Protein AF-A0A7C3HE68-F1 (afdb_monomer_lite)

Foldseek 3Di:
DDPDDPPPDCDPVNVVLVVVLVCCVVPNDPDPVVDDPVSVVSSVVVVVVVVVVVVVVVPPDD

pLDDT: mean 85.53, std 13.63, range [41.47, 96.12]

Sequence (62 aa):
MAHRCPKTEITAESVAWLDQWAVWRLTGRGSLTDWSAKDLEAMAFLEQEWERMSNEARGPGD

Secondary structure (DSSP, 8-state):
-----------HHHHHHHHHHHHHHHH----GGGS-HHHHHHHHHHHHHHHHHHHHHH-S--

Radius of gyration: 15.52 Å; chains: 1; bounding box: 37×38×34 Å

Structure (mmCIF, N/CA/C/O backbone):
data_AF-A0A7C3HE68-F1
#
_entry.id   AF-A0A7C3HE68-F1
#
loop_
_atom_site.group_PDB
_atom_site.id
_atom_site.type_symbol
_atom_site.label_atom_id
_atom_site.label_alt_id
_atom_site.label_comp_id
_atom_site.label_asym_id
_atom_site.label_entity_id
_atom_site.label_seq_id
_atom_site.pdbx_PDB_ins_code
_atom_site.Cartn_x
_atom_site.Cartn_y
_atom_site.Cartn_z
_atom_site.occupancy
_atom_site.B_iso_or_equiv
_atom_site.auth_seq_id
_atom_site.auth_comp_id
_atom_site.auth_asym_id
_atom_site.auth_atom_id
_atom_site.pdbx_PDB_model_num
ATOM 1 N N . MET A 1 1 ? 29.553 -23.505 -1.835 1.00 41.47 1 MET A N 1
ATOM 2 C CA . MET A 1 1 ? 28.125 -23.429 -1.457 1.00 41.47 1 MET A CA 1
ATOM 3 C C . MET A 1 1 ? 27.629 -22.045 -1.836 1.00 41.47 1 MET A C 1
ATOM 5 O O . MET A 1 1 ? 28.146 -21.076 -1.301 1.00 41.47 1 MET A O 1
ATOM 9 N N . ALA A 1 2 ? 26.738 -21.926 -2.822 1.00 58.56 2 ALA A N 1
ATOM 10 C CA . ALA A 1 2 ? 26.184 -20.627 -3.196 1.00 58.56 2 ALA A CA 1
ATOM 11 C C . ALA A 1 2 ? 25.143 -20.221 -2.143 1.00 58.56 2 ALA A C 1
ATOM 13 O O . ALA A 1 2 ? 24.116 -20.885 -2.013 1.00 58.56 2 ALA A O 1
ATOM 14 N N . HIS A 1 3 ? 25.422 -19.164 -1.377 1.00 57.88 3 HIS A N 1
ATOM 15 C CA . HIS A 1 3 ? 24.429 -18.498 -0.538 1.00 57.88 3 HIS A CA 1
ATOM 16 C C . HIS A 1 3 ? 23.358 -17.908 -1.457 1.00 57.88 3 HIS A C 1
ATOM 18 O O . HIS A 1 3 ? 23.501 -16.805 -1.976 1.00 57.88 3 HIS A O 1
ATOM 24 N N . ARG A 1 4 ? 22.305 -18.678 -1.735 1.00 57.84 4 ARG A N 1
ATOM 25 C CA . ARG A 1 4 ? 21.133 -18.160 -2.435 1.00 57.84 4 ARG A CA 1
ATOM 26 C C . ARG A 1 4 ? 20.467 -17.188 -1.467 1.00 57.84 4 ARG A C 1
ATOM 28 O O . ARG A 1 4 ? 19.960 -17.626 -0.437 1.00 57.84 4 ARG A O 1
ATOM 35 N N . CYS A 1 5 ? 20.519 -15.889 -1.763 1.00 60.44 5 CYS A N 1
ATOM 36 C CA . CYS A 1 5 ? 19.709 -14.905 -1.051 1.00 60.44 5 CYS A CA 1
ATOM 37 C C . CYS A 1 5 ? 18.260 -15.414 -1.043 1.00 60.44 5 CYS A C 1
ATOM 39 O O . CYS A 1 5 ? 17.801 -15.877 -2.098 1.00 60.44 5 CYS A O 1
ATOM 41 N N . PRO A 1 6 ? 17.565 -15.41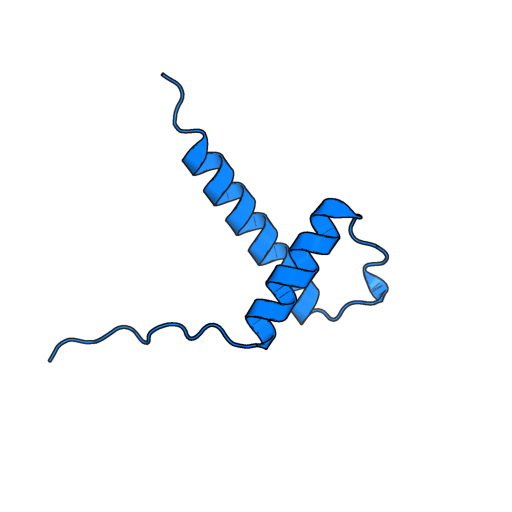5 0.110 1.00 61.47 6 PRO A N 1
ATOM 42 C CA . PRO A 1 6 ? 16.183 -15.858 0.151 1.00 61.47 6 PRO A CA 1
ATOM 43 C C . PRO A 1 6 ? 15.415 -15.041 -0.880 1.00 61.47 6 PRO A C 1
ATOM 45 O O . PRO A 1 6 ? 15.470 -13.812 -0.889 1.00 61.47 6 PRO A O 1
ATOM 48 N N . LYS A 1 7 ? 14.776 -15.748 -1.813 1.00 62.03 7 LYS A N 1
ATOM 49 C CA . LYS A 1 7 ? 13.881 -15.136 -2.785 1.00 62.03 7 LYS A CA 1
ATOM 50 C C . LYS A 1 7 ? 12.782 -14.500 -1.940 1.00 62.03 7 LYS A C 1
ATOM 52 O O . LYS A 1 7 ? 12.074 -15.233 -1.257 1.00 62.03 7 LYS A O 1
ATOM 57 N N . THR A 1 8 ? 12.728 -13.174 -1.886 1.00 69.44 8 THR A N 1
ATOM 58 C CA . THR A 1 8 ? 11.675 -12.463 -1.165 1.00 69.44 8 THR A CA 1
ATOM 59 C C . THR A 1 8 ? 10.355 -12.879 -1.796 1.00 69.44 8 THR A C 1
ATOM 61 O O . THR A 1 8 ? 10.083 -12.596 -2.962 1.00 69.44 8 THR A O 1
ATOM 64 N N . GLU A 1 9 ? 9.595 -13.691 -1.072 1.00 80.88 9 GLU A N 1
ATOM 65 C CA . GLU A 1 9 ? 8.305 -14.172 -1.536 1.00 80.88 9 GLU A CA 1
ATOM 66 C C . GLU A 1 9 ? 7.313 -13.016 -1.443 1.00 80.88 9 GLU A C 1
ATOM 68 O O . GLU A 1 9 ? 7.178 -12.386 -0.394 1.00 80.88 9 GLU A O 1
ATOM 73 N N . ILE A 1 10 ? 6.649 -12.708 -2.557 1.00 84.50 10 ILE A N 1
ATOM 74 C CA . ILE A 1 10 ? 5.554 -11.742 -2.559 1.00 84.50 10 ILE A CA 1
ATOM 75 C C . ILE A 1 10 ? 4.370 -12.434 -1.890 1.00 84.50 10 ILE A C 1
ATOM 77 O O . ILE A 1 10 ? 3.811 -13.385 -2.436 1.00 84.50 10 ILE A O 1
ATOM 81 N N . THR A 1 11 ? 4.014 -11.975 -0.695 1.00 90.19 11 THR A N 1
ATOM 82 C CA . THR A 1 11 ? 2.882 -12.521 0.053 1.00 90.19 11 THR A CA 1
ATOM 83 C C . THR A 1 11 ? 1.571 -11.912 -0.439 1.00 90.19 11 THR A C 1
ATOM 85 O O . THR A 1 11 ? 1.553 -10.843 -1.051 1.00 90.19 11 THR A O 1
ATOM 88 N N . ALA A 1 12 ? 0.450 -12.563 -0.123 1.00 93.12 12 ALA A N 1
ATOM 89 C CA . ALA A 1 12 ? -0.874 -12.000 -0.389 1.00 93.12 12 ALA A CA 1
ATOM 90 C C . ALA A 1 12 ? -1.078 -10.638 0.305 1.00 93.12 12 ALA A C 1
ATOM 92 O O . ALA A 1 12 ? -1.722 -9.758 -0.257 1.00 93.12 12 ALA A O 1
ATOM 93 N N . GLU A 1 13 ? -0.486 -10.444 1.489 1.00 92.12 13 GLU A N 1
ATOM 94 C CA . GLU A 1 13 ? -0.509 -9.162 2.206 1.00 92.12 13 GLU A CA 1
ATOM 95 C C . GLU A 1 13 ? 0.216 -8.068 1.407 1.00 92.12 13 GLU A C 1
ATOM 97 O O . GLU A 1 13 ? -0.317 -6.977 1.224 1.00 92.12 13 GLU A O 1
ATOM 102 N N . SER A 1 14 ? 1.389 -8.376 0.843 1.00 91.38 14 SER A N 1
ATOM 103 C CA . SER A 1 14 ? 2.121 -7.427 -0.002 1.00 91.38 14 SER A CA 1
ATOM 104 C C . SER A 1 14 ? 1.358 -7.059 -1.276 1.00 91.38 14 SER A C 1
ATOM 106 O O . SER A 1 14 ? 1.390 -5.902 -1.685 1.00 91.38 14 SER A O 1
ATOM 108 N N . VAL A 1 15 ? 0.650 -8.014 -1.890 1.00 94.88 15 VAL A N 1
ATOM 109 C CA . VAL A 1 15 ? -0.219 -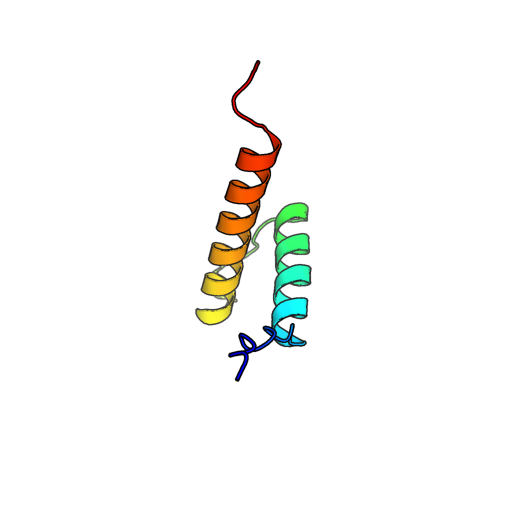7.729 -3.046 1.00 94.88 15 VAL A CA 1
ATOM 110 C C . VAL A 1 15 ? -1.372 -6.810 -2.648 1.00 94.88 15 VAL A C 1
ATOM 112 O O . VAL A 1 15 ? -1.637 -5.839 -3.351 1.00 94.88 15 VAL A O 1
ATOM 115 N N . ALA A 1 16 ? -2.003 -7.053 -1.496 1.00 95.25 16 ALA A N 1
ATOM 116 C CA . ALA A 1 16 ? -3.093 -6.211 -1.012 1.00 95.25 16 ALA A CA 1
ATOM 117 C C . ALA A 1 16 ? -2.649 -4.750 -0.819 1.00 95.25 16 ALA A C 1
ATOM 119 O O . ALA A 1 16 ? -3.366 -3.839 -1.229 1.00 95.25 16 ALA A O 1
ATOM 120 N N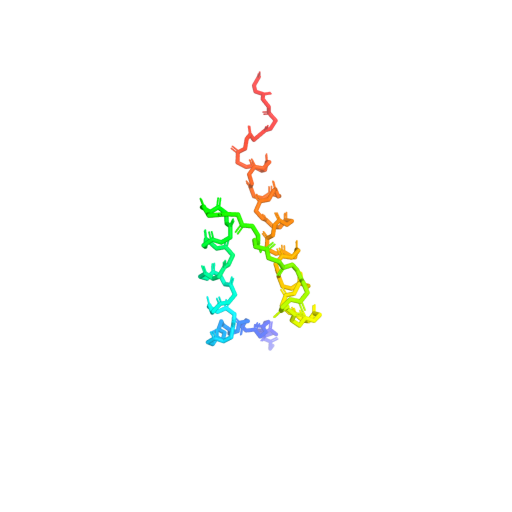 . TRP A 1 17 ? -1.447 -4.509 -0.282 1.00 96.06 17 TRP A N 1
ATOM 121 C CA . TRP A 1 17 ? -0.912 -3.147 -0.183 1.00 96.06 17 TRP A CA 1
ATOM 122 C C . TRP A 1 17 ? -0.637 -2.507 -1.545 1.00 96.06 17 TRP A C 1
ATOM 124 O O . TRP A 1 17 ? -0.879 -1.313 -1.701 1.00 96.06 17 TRP A O 1
ATOM 134 N N . LEU A 1 18 ? -0.173 -3.266 -2.543 1.00 95.44 18 LEU A N 1
ATOM 135 C CA . LEU A 1 18 ? 0.026 -2.734 -3.897 1.00 95.44 18 LEU A CA 1
ATOM 136 C C . LEU A 1 18 ? -1.297 -2.285 -4.527 1.00 95.44 18 LEU A C 1
ATOM 138 O O . LEU A 1 18 ? -1.377 -1.172 -5.050 1.00 95.44 18 LEU A O 1
ATOM 142 N N . ASP A 1 19 ? -2.336 -3.117 -4.433 1.00 95.50 19 ASP A N 1
ATOM 143 C CA . ASP A 1 19 ? -3.671 -2.788 -4.941 1.00 95.50 19 ASP A CA 1
ATOM 144 C C . ASP A 1 19 ? -4.233 -1.554 -4.232 1.00 95.50 19 ASP A C 1
ATOM 146 O O . ASP A 1 19 ? -4.747 -0.622 -4.856 1.00 95.50 19 ASP A O 1
ATOM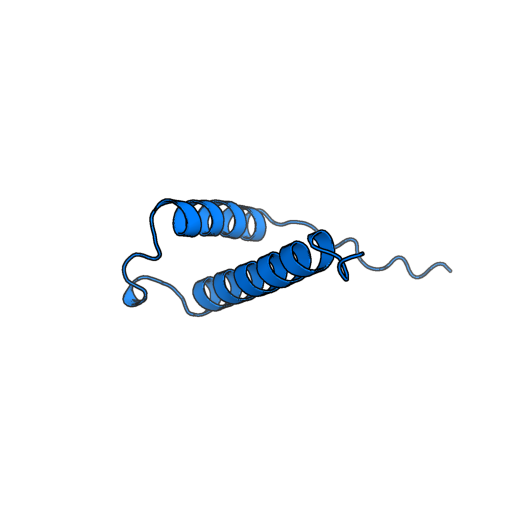 150 N N . GLN A 1 20 ? -4.092 -1.517 -2.910 1.00 93.31 20 GLN A N 1
ATOM 151 C CA . GLN A 1 20 ? -4.623 -0.440 -2.095 1.00 93.31 20 GLN A CA 1
ATOM 152 C C . GLN A 1 20 ? -3.886 0.887 -2.329 1.00 93.31 20 GLN A C 1
ATOM 154 O O . GLN A 1 20 ? -4.528 1.935 -2.439 1.00 93.31 20 GLN A O 1
ATOM 159 N N . TRP A 1 21 ? -2.562 0.849 -2.501 1.00 95.31 21 TRP A N 1
ATOM 160 C CA . TRP A 1 21 ? -1.766 2.013 -2.890 1.00 95.31 21 TRP A CA 1
ATOM 161 C C . TRP A 1 21 ? -2.151 2.524 -4.287 1.00 95.31 21 TRP A C 1
ATOM 163 O O . TRP A 1 21 ? -2.295 3.733 -4.490 1.00 95.31 21 TRP A O 1
ATOM 173 N N . ALA A 1 22 ? -2.398 1.620 -5.242 1.00 94.25 22 ALA A N 1
ATOM 174 C CA . ALA A 1 22 ? -2.863 1.994 -6.576 1.00 94.25 22 ALA A CA 1
ATOM 175 C C . ALA A 1 22 ? -4.216 2.725 -6.523 1.00 94.25 22 ALA A C 1
ATOM 177 O O . ALA A 1 22 ? -4.379 3.761 -7.171 1.00 94.25 22 ALA A O 1
ATOM 178 N N . VAL A 1 23 ? -5.160 2.248 -5.703 1.00 92.69 23 VAL A N 1
ATOM 179 C CA . VAL A 1 23 ? -6.432 2.949 -5.462 1.00 92.69 23 VAL A CA 1
ATOM 180 C C . VAL A 1 23 ? -6.179 4.326 -4.850 1.00 92.69 23 VAL A C 1
ATOM 182 O O . VAL A 1 23 ? -6.660 5.323 -5.384 1.00 92.69 23 VAL A O 1
ATOM 185 N N . TRP A 1 24 ? -5.362 4.412 -3.796 1.00 91.62 24 TRP A N 1
ATOM 186 C CA . TRP A 1 24 ? -5.000 5.676 -3.143 1.00 91.62 24 TRP A CA 1
ATOM 187 C C . TRP A 1 24 ? -4.477 6.734 -4.108 1.00 91.62 24 TRP A C 1
ATOM 189 O O . TRP A 1 24 ? -4.812 7.914 -3.990 1.00 91.62 24 TRP A O 1
ATOM 199 N N . ARG A 1 25 ? -3.682 6.322 -5.092 1.00 91.19 25 ARG A N 1
ATOM 200 C CA . ARG A 1 25 ? -3.149 7.229 -6.106 1.00 91.19 25 ARG A CA 1
ATOM 201 C C . ARG A 1 25 ? -4.174 7.733 -7.107 1.00 91.19 25 ARG A C 1
ATOM 203 O O . ARG A 1 25 ? -3.994 8.822 -7.648 1.00 91.19 25 ARG A O 1
ATOM 210 N N . LEU A 1 26 ? -5.217 6.955 -7.363 1.00 91.94 26 LEU A N 1
ATOM 211 C CA . LEU A 1 26 ? -6.275 7.313 -8.302 1.00 91.94 26 LEU A CA 1
ATOM 212 C C . LEU A 1 26 ? -7.390 8.117 -7.628 1.00 91.94 26 LEU A C 1
ATOM 214 O O . LEU A 1 26 ? -7.941 9.028 -8.240 1.00 91.94 26 LEU A O 1
ATOM 218 N N . THR A 1 27 ? -7.725 7.792 -6.379 1.00 91.38 27 THR A N 1
ATOM 219 C CA . THR A 1 27 ? -8.909 8.331 -5.689 1.00 91.38 27 THR A CA 1
ATOM 220 C C . THR A 1 27 ? -8.572 9.246 -4.512 1.00 91.38 27 THR A C 1
ATOM 222 O O . THR A 1 27 ? -9.469 9.867 -3.946 1.00 91.38 27 THR A O 1
ATOM 225 N N . GLY A 1 28 ? -7.298 9.342 -4.126 1.00 87.25 28 GLY A N 1
ATOM 226 C CA . GLY A 1 28 ? -6.850 10.040 -2.923 1.00 87.25 28 GLY A CA 1
ATOM 227 C C . GLY A 1 28 ? -6.834 9.150 -1.674 1.00 87.25 28 GLY A C 1
ATOM 228 O O . GLY A 1 28 ? -7.322 8.019 -1.677 1.00 87.25 28 GLY A O 1
ATOM 229 N N . ARG A 1 29 ? -6.255 9.684 -0.588 1.00 83.44 29 ARG A N 1
ATOM 230 C CA . ARG A 1 29 ? -5.890 8.922 0.624 1.00 83.44 29 ARG A CA 1
ATOM 231 C C . ARG A 1 29 ? -7.056 8.598 1.573 1.00 83.44 29 ARG A C 1
ATOM 233 O O . ARG A 1 29 ? -6.912 7.768 2.465 1.00 83.44 29 ARG A O 1
ATOM 240 N N . GLY A 1 30 ? -8.216 9.234 1.403 1.00 85.69 30 GLY A N 1
ATOM 241 C CA . GLY A 1 30 ? -9.308 9.133 2.380 1.00 85.69 30 GLY A CA 1
ATOM 242 C C . GLY A 1 30 ? -8.892 9.622 3.778 1.00 85.69 30 GLY A C 1
ATOM 243 O O . GLY A 1 30 ? -7.975 10.437 3.905 1.00 85.69 30 GLY A O 1
ATOM 244 N N . SER A 1 31 ? -9.571 9.145 4.827 1.00 88.62 31 SER A N 1
ATOM 245 C CA . SER A 1 31 ? -9.199 9.457 6.214 1.00 88.62 31 SER A CA 1
ATOM 246 C C . SER A 1 31 ? -8.071 8.548 6.695 1.00 88.62 31 SER A C 1
ATOM 248 O O . SER A 1 31 ? -8.196 7.328 6.654 1.00 88.62 31 SER A O 1
ATOM 250 N N . LEU A 1 32 ? -6.986 9.133 7.209 1.00 86.69 32 LEU A N 1
ATOM 251 C CA . LEU A 1 32 ? -5.842 8.377 7.741 1.00 86.69 32 LEU A CA 1
ATOM 252 C C . LEU A 1 32 ? -6.122 7.738 9.110 1.00 86.69 32 LEU A C 1
ATOM 254 O O . LEU A 1 32 ? -5.381 6.859 9.533 1.00 86.69 32 LEU A O 1
ATOM 258 N N . THR A 1 33 ? -7.185 8.161 9.800 1.00 91.31 33 THR A N 1
ATOM 259 C CA . THR A 1 33 ? -7.590 7.597 11.100 1.00 91.31 33 THR A CA 1
ATOM 260 C C . THR A 1 33 ? -8.071 6.156 11.009 1.00 91.31 33 THR A C 1
ATOM 262 O O . THR A 1 33 ? -8.096 5.461 12.019 1.00 91.31 33 THR A O 1
ATOM 265 N N . ASP A 1 34 ? -8.456 5.719 9.811 1.00 88.75 34 ASP A N 1
ATOM 266 C CA . ASP A 1 34 ? -9.087 4.418 9.586 1.00 88.75 34 ASP A CA 1
ATOM 267 C C . ASP A 1 34 ? -8.050 3.313 9.316 1.00 88.75 34 ASP A C 1
ATOM 269 O O . ASP A 1 34 ? -8.406 2.164 9.062 1.00 88.75 34 ASP A O 1
ATOM 273 N N . TRP A 1 35 ? -6.761 3.660 9.365 1.00 90.12 35 TRP A N 1
ATOM 274 C CA . TRP A 1 35 ? -5.654 2.808 8.948 1.00 90.12 35 TRP A CA 1
ATOM 275 C C . TRP A 1 35 ? -4.818 2.355 10.131 1.00 90.12 35 TRP A C 1
ATOM 277 O O . TRP A 1 35 ? -4.593 3.099 11.089 1.00 90.12 35 TRP A O 1
ATOM 287 N N . SER A 1 36 ? -4.298 1.132 10.039 1.00 94.25 36 SER A N 1
ATOM 288 C CA . SER A 1 36 ? -3.297 0.675 10.993 1.00 94.25 36 SER A CA 1
ATOM 289 C C . SER A 1 36 ? -1.952 1.358 10.727 1.00 94.25 36 SER A C 1
ATOM 291 O O . SER A 1 36 ? -1.642 1.755 9.602 1.00 94.25 36 SER A O 1
ATOM 293 N N . ALA A 1 37 ? -1.111 1.446 11.760 1.00 95.12 37 ALA A N 1
ATOM 294 C CA . ALA A 1 37 ? 0.250 1.960 11.606 1.00 95.12 37 ALA A CA 1
ATOM 295 C C . ALA A 1 37 ? 1.051 1.163 10.560 1.00 95.12 37 ALA A C 1
ATOM 297 O O . ALA A 1 37 ? 1.770 1.753 9.760 1.00 95.12 37 ALA A O 1
ATOM 298 N N . LYS A 1 38 ? 0.861 -0.163 10.514 1.00 94.75 38 LYS A N 1
ATOM 299 C CA . LYS A 1 38 ? 1.537 -1.053 9.562 1.00 94.75 38 LYS A CA 1
ATOM 300 C C . LYS A 1 38 ? 1.153 -0.739 8.115 1.00 94.75 38 LYS A C 1
ATOM 302 O O . LYS A 1 38 ? 2.017 -0.716 7.244 1.00 94.75 38 LYS A O 1
ATOM 307 N N . ASP A 1 39 ? -0.124 -0.462 7.860 1.00 93.25 39 ASP A N 1
ATOM 308 C CA . ASP A 1 39 ? -0.573 -0.109 6.512 1.00 93.25 39 ASP A CA 1
ATOM 309 C C . ASP A 1 39 ? -0.028 1.259 6.098 1.00 93.25 39 ASP A C 1
ATOM 311 O O . ASP A 1 39 ? 0.448 1.416 4.979 1.00 93.25 39 ASP A O 1
ATOM 315 N N . LEU A 1 40 ? -0.021 2.239 7.008 1.00 94.19 40 LEU A N 1
ATOM 316 C CA . LEU A 1 40 ? 0.558 3.558 6.737 1.00 94.19 40 LEU A CA 1
ATOM 317 C C . LEU A 1 40 ? 2.060 3.479 6.428 1.00 94.19 40 LEU A C 1
ATOM 319 O O . LEU A 1 40 ? 2.528 4.156 5.513 1.00 94.19 40 LEU A O 1
ATOM 323 N N . GLU A 1 41 ? 2.803 2.634 7.146 1.00 96.12 41 GLU A N 1
ATOM 324 C CA . GLU A 1 41 ? 4.210 2.347 6.852 1.00 96.12 41 GLU A CA 1
ATOM 325 C C . GLU A 1 41 ? 4.381 1.721 5.462 1.00 96.12 41 GLU A C 1
ATOM 327 O O . GLU A 1 41 ? 5.226 2.175 4.688 1.00 96.12 41 GLU A O 1
ATOM 332 N N . ALA A 1 42 ? 3.550 0.734 5.109 1.00 94.88 42 ALA A N 1
ATOM 333 C CA . ALA A 1 42 ? 3.578 0.116 3.786 1.00 94.88 42 ALA A CA 1
ATOM 334 C C . ALA A 1 42 ? 3.287 1.135 2.671 1.00 94.88 42 ALA A C 1
ATOM 336 O O . ALA A 1 42 ? 4.004 1.175 1.672 1.00 94.88 42 ALA A O 1
ATOM 337 N N . MET A 1 43 ? 2.289 2.006 2.852 1.00 95.12 43 MET A N 1
ATOM 338 C CA . MET A 1 43 ? 1.968 3.052 1.877 1.00 95.12 43 MET A CA 1
ATOM 339 C C . MET A 1 43 ? 3.106 4.069 1.724 1.00 95.12 43 MET A C 1
ATOM 341 O O . MET A 1 43 ? 3.423 4.468 0.605 1.00 95.12 43 MET A O 1
ATOM 345 N N . ALA A 1 44 ? 3.732 4.485 2.830 1.00 94.81 44 ALA A N 1
ATOM 346 C CA . ALA A 1 44 ? 4.867 5.406 2.801 1.00 94.81 44 ALA A CA 1
ATOM 347 C C . ALA A 1 44 ? 6.075 4.797 2.073 1.00 94.81 44 ALA A C 1
ATOM 349 O O . ALA A 1 44 ? 6.713 5.473 1.266 1.00 94.81 44 ALA A O 1
ATOM 350 N N . PHE A 1 45 ? 6.355 3.515 2.319 1.00 95.94 45 PHE A N 1
ATOM 351 C CA . PHE A 1 45 ? 7.410 2.782 1.625 1.00 95.94 45 PHE A CA 1
ATOM 352 C C . PHE A 1 45 ? 7.147 2.688 0.114 1.00 95.94 45 PHE A C 1
ATOM 354 O O . PHE A 1 45 ? 8.035 2.967 -0.690 1.00 95.94 45 PHE A O 1
ATOM 361 N N . LEU A 1 46 ? 5.918 2.345 -0.285 1.00 95.38 46 LEU A N 1
ATOM 362 C CA . LEU A 1 46 ? 5.538 2.248 -1.697 1.00 95.38 46 LEU A CA 1
ATOM 363 C C . LEU A 1 46 ? 5.631 3.595 -2.425 1.00 95.38 46 LEU A C 1
ATOM 365 O O . LEU A 1 46 ? 6.093 3.639 -3.566 1.00 95.38 46 LEU A O 1
ATOM 369 N N . GLU A 1 47 ? 5.249 4.692 -1.768 1.00 95.06 47 GLU A N 1
ATOM 370 C CA . GLU A 1 47 ? 5.394 6.040 -2.326 1.00 95.06 47 GLU A CA 1
ATOM 371 C C . GLU A 1 47 ? 6.868 6.380 -2.584 1.00 95.06 47 GLU A C 1
ATOM 373 O O . GLU A 1 47 ? 7.221 6.797 -3.687 1.00 95.06 47 GLU A O 1
ATOM 378 N N . GLN A 1 48 ? 7.740 6.129 -1.602 1.00 95.81 48 GLN A N 1
ATOM 379 C CA . GLN A 1 48 ? 9.178 6.375 -1.728 1.00 95.81 48 GLN A CA 1
ATOM 380 C C . GLN A 1 48 ? 9.794 5.576 -2.882 1.00 95.81 48 GLN A C 1
ATOM 382 O O . GLN A 1 48 ? 10.561 6.118 -3.681 1.00 95.81 48 GLN A O 1
ATOM 387 N N . GLU A 1 49 ? 9.454 4.292 -2.994 1.00 95.12 49 GLU A N 1
ATOM 388 C CA . GLU A 1 49 ? 9.973 3.444 -4.066 1.00 95.12 49 GLU A CA 1
ATOM 389 C C . GLU A 1 49 ? 9.462 3.882 -5.439 1.00 95.12 49 GLU A C 1
ATOM 391 O O . GLU A 1 49 ? 10.216 3.873 -6.416 1.00 95.12 49 GLU A O 1
ATOM 396 N N . TRP A 1 50 ? 8.208 4.328 -5.526 1.00 92.62 50 TRP A N 1
ATOM 397 C CA . TRP A 1 50 ? 7.679 4.902 -6.756 1.00 92.62 50 TRP A CA 1
ATOM 398 C C . TR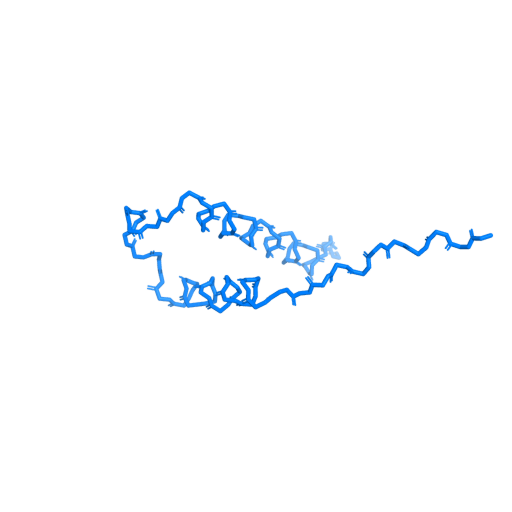P A 1 50 ? 8.414 6.180 -7.167 1.00 92.62 50 TRP A C 1
ATOM 400 O O . TRP A 1 50 ? 8.758 6.343 -8.342 1.00 92.62 50 TRP A O 1
ATOM 410 N N . GLU A 1 51 ? 8.652 7.093 -6.224 1.00 93.06 51 GLU A N 1
ATOM 411 C CA . GLU A 1 51 ? 9.403 8.326 -6.469 1.00 93.06 51 GLU A CA 1
ATOM 412 C C . GLU A 1 51 ? 10.825 8.018 -6.940 1.00 93.06 51 GLU A C 1
ATOM 414 O O . GLU A 1 51 ? 11.280 8.579 -7.940 1.00 93.06 51 GLU A O 1
ATOM 419 N N . ARG A 1 52 ? 11.500 7.072 -6.278 1.00 93.69 52 ARG A N 1
ATOM 420 C CA . ARG A 1 52 ? 12.832 6.602 -6.667 1.00 93.69 52 ARG A CA 1
ATOM 421 C C . ARG A 1 52 ? 12.839 6.070 -8.100 1.00 93.69 52 ARG A C 1
ATOM 423 O O . ARG A 1 52 ? 13.607 6.566 -8.921 1.00 93.69 52 ARG A O 1
ATOM 430 N N . MET A 1 53 ? 11.949 5.130 -8.424 1.00 92.75 53 MET A N 1
ATOM 431 C CA . MET A 1 53 ? 11.846 4.558 -9.774 1.00 92.75 53 MET A CA 1
ATOM 432 C C . MET A 1 53 ? 11.497 5.614 -10.829 1.00 92.75 53 MET A C 1
ATOM 434 O O . MET A 1 53 ? 12.033 5.587 -11.934 1.00 92.75 53 MET A O 1
ATOM 438 N N . SER A 1 54 ? 10.627 6.570 -10.496 1.00 90.25 54 SER A N 1
ATOM 439 C CA . SER A 1 54 ? 10.252 7.663 -11.401 1.00 90.25 54 SER A CA 1
ATOM 440 C C . SER A 1 54 ? 11.421 8.608 -11.680 1.00 90.25 54 SER A C 1
ATOM 442 O O . SER A 1 54 ? 11.574 9.086 -12.804 1.00 90.25 54 SER A O 1
ATOM 444 N N . ASN A 1 55 ? 12.249 8.878 -10.670 1.00 90.12 55 ASN A N 1
ATOM 445 C CA . ASN A 1 55 ? 13.446 9.705 -10.807 1.00 90.12 55 ASN A CA 1
ATOM 446 C C . ASN A 1 55 ? 14.538 8.986 -11.605 1.00 90.12 55 ASN A C 1
ATOM 448 O O . ASN A 1 55 ? 15.148 9.594 -12.480 1.00 90.12 55 ASN A O 1
ATOM 452 N N . GLU A 1 56 ? 14.741 7.690 -11.365 1.00 89.12 56 G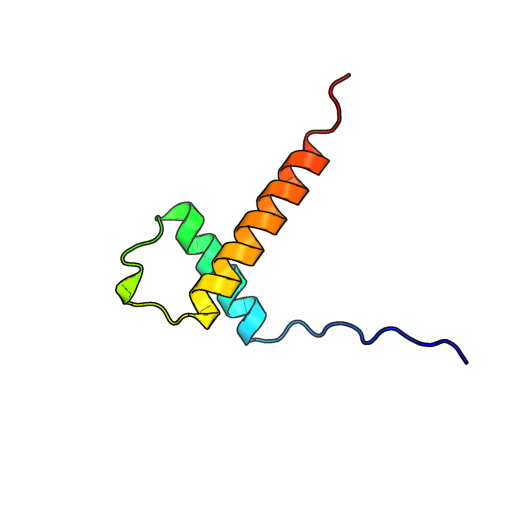LU A N 1
ATOM 453 C CA . GLU A 1 56 ? 15.650 6.852 -12.155 1.00 89.12 56 GLU A CA 1
ATOM 454 C C . GLU A 1 56 ? 15.215 6.784 -13.628 1.00 89.12 56 GLU A C 1
ATOM 456 O O . GLU A 1 56 ? 16.040 6.958 -14.523 1.00 89.12 56 GLU A O 1
ATOM 461 N N . ALA A 1 57 ? 13.914 6.619 -13.893 1.00 84.38 57 ALA A N 1
ATOM 462 C CA . ALA A 1 57 ? 13.359 6.593 -15.247 1.00 84.38 57 ALA A CA 1
ATOM 463 C C . ALA A 1 57 ? 13.479 7.937 -15.987 1.00 84.38 57 ALA A C 1
ATOM 465 O O . ALA A 1 57 ? 13.501 7.960 -17.216 1.00 84.38 57 ALA A O 1
ATOM 466 N N . ARG A 1 58 ? 13.552 9.057 -15.257 1.00 78.44 58 ARG A N 1
ATOM 467 C CA . ARG A 1 58 ? 13.765 10.387 -15.842 1.00 78.44 58 ARG A CA 1
ATOM 468 C C . ARG A 1 58 ? 15.209 10.630 -16.290 1.00 78.44 58 ARG A C 1
ATOM 470 O O . ARG A 1 58 ? 15.398 11.502 -17.130 1.00 78.44 58 ARG A O 1
ATOM 477 N N . GLY A 1 59 ? 16.176 9.850 -15.793 1.00 70.44 59 GLY A N 1
ATOM 478 C CA . GLY A 1 59 ? 17.603 9.971 -16.113 1.00 70.44 59 GLY A CA 1
ATOM 479 C C . GLY A 1 59 ? 18.220 11.333 -15.735 1.00 70.44 59 GLY A C 1
ATOM 480 O O . GLY A 1 59 ? 17.506 12.309 -15.496 1.00 70.44 59 GLY A O 1
ATOM 481 N N . PRO A 1 60 ? 19.559 11.452 -15.664 1.00 62.97 60 PRO A N 1
ATOM 482 C CA . PRO A 1 60 ? 20.186 12.759 -15.791 1.00 62.97 60 PRO A CA 1
ATOM 483 C C . PRO A 1 60 ? 19.923 13.218 -17.230 1.00 62.97 60 PRO A C 1
ATOM 485 O O . PRO A 1 60 ? 20.307 12.521 -18.165 1.00 62.97 60 PRO A O 1
ATOM 488 N N . GLY A 1 61 ? 19.184 14.314 -17.399 1.00 64.25 61 GLY A N 1
ATOM 489 C CA . GLY A 1 61 ? 18.880 14.861 -18.721 1.00 64.25 61 GLY A CA 1
ATOM 490 C C . GLY A 1 61 ? 20.146 15.038 -19.567 1.00 64.25 61 GLY A C 1
ATOM 491 O O . GLY A 1 61 ? 21.180 15.445 -19.035 1.00 64.25 61 GLY A O 1
ATOM 492 N N . ASP A 1 62 ? 20.018 14.684 -20.846 1.00 48.97 62 ASP A N 1
ATOM 493 C CA . ASP A 1 62 ? 20.959 14.944 -21.947 1.00 48.97 62 ASP A CA 1
ATOM 494 C C . ASP A 1 62 ? 21.331 16.441 -22.038 1.00 48.97 62 ASP A C 1
ATOM 496 O O . ASP A 1 62 ? 20.413 17.287 -21.879 1.00 48.97 62 ASP A O 1
#